Protein AF-A0A1F8S525-F1 (afdb_monomer_lite)

Structure (mmCIF, N/CA/C/O backbone):
data_AF-A0A1F8S525-F1
#
_entry.id   AF-A0A1F8S525-F1
#
loop_
_atom_site.group_PDB
_atom_site.id
_atom_site.type_symbol
_atom_site.label_atom_id
_atom_site.label_alt_id
_atom_site.label_comp_id
_atom_site.label_asym_id
_atom_site.label_entity_id
_atom_site.label_seq_id
_atom_site.pdbx_PDB_ins_code
_atom_site.Cartn_x
_atom_site.Cartn_y
_atom_site.Cartn_z
_atom_site.occupancy
_atom_site.B_iso_or_equiv
_atom_site.auth_seq_id
_atom_site.auth_comp_id
_atom_site.auth_asym_id
_atom_site.auth_atom_id
_atom_site.pdbx_PDB_model_num
ATOM 1 N N . MET A 1 1 ? 7.480 -8.244 -15.196 1.00 78.62 1 MET A N 1
ATOM 2 C CA . MET A 1 1 ? 6.044 -8.592 -15.028 1.00 78.62 1 MET A CA 1
ATOM 3 C C . MET A 1 1 ? 5.731 -9.555 -13.880 1.00 78.62 1 MET A C 1
ATOM 5 O O . MET A 1 1 ? 5.263 -9.044 -12.879 1.00 78.62 1 MET A O 1
ATOM 9 N N . ALA A 1 2 ? 6.035 -10.864 -13.920 1.00 89.88 2 ALA A N 1
ATOM 10 C CA . ALA A 1 2 ? 5.573 -11.820 -12.881 1.00 89.88 2 ALA A CA 1
ATOM 11 C C . ALA A 1 2 ? 5.857 -11.414 -11.414 1.00 89.88 2 ALA A C 1
ATOM 13 O O . ALA A 1 2 ? 5.048 -11.654 -10.525 1.00 89.88 2 ALA A O 1
ATOM 14 N N . ARG A 1 3 ? 6.999 -10.764 -11.148 1.00 90.62 3 ARG A N 1
ATOM 15 C CA . ARG A 1 3 ? 7.300 -10.227 -9.812 1.00 90.62 3 ARG A CA 1
ATOM 16 C C . ARG A 1 3 ? 6.381 -9.067 -9.422 1.00 90.62 3 ARG A C 1
ATOM 18 O O . ARG A 1 3 ? 5.905 -9.045 -8.300 1.00 90.62 3 ARG A O 1
ATOM 25 N N . ALA A 1 4 ? 6.148 -8.120 -10.327 1.00 92.25 4 ALA A N 1
ATOM 26 C CA . ALA A 1 4 ? 5.308 -6.954 -10.059 1.00 92.25 4 ALA A CA 1
ATOM 27 C C . ALA A 1 4 ? 3.854 -7.362 -9.791 1.00 92.25 4 ALA A C 1
ATOM 29 O O . ALA A 1 4 ? 3.239 -6.826 -8.881 1.00 92.25 4 ALA A O 1
ATOM 30 N N . GLU A 1 5 ? 3.344 -8.353 -10.525 1.00 93.94 5 GLU A N 1
ATOM 31 C CA . GLU A 1 5 ? 2.029 -8.958 -10.273 1.00 93.94 5 GLU A CA 1
ATOM 32 C C . GLU A 1 5 ? 1.956 -9.557 -8.862 1.00 93.94 5 GLU A C 1
ATOM 34 O O . GLU A 1 5 ? 1.052 -9.227 -8.104 1.00 93.94 5 GLU A O 1
ATOM 39 N N . ALA A 1 6 ? 2.968 -10.332 -8.456 1.00 96.50 6 ALA A N 1
ATOM 40 C CA . ALA A 1 6 ? 3.019 -10.889 -7.106 1.00 96.50 6 ALA A CA 1
ATOM 41 C C . ALA A 1 6 ? 3.085 -9.812 -6.005 1.00 96.50 6 ALA A C 1
ATOM 43 O O . ALA A 1 6 ? 2.517 -10.008 -4.931 1.00 96.50 6 ALA A O 1
ATOM 44 N N . GLU A 1 7 ? 3.766 -8.683 -6.238 1.00 96.25 7 GLU A N 1
ATOM 45 C CA . GLU A 1 7 ? 3.747 -7.570 -5.279 1.00 96.25 7 GLU A CA 1
ATOM 46 C C . GLU A 1 7 ? 2.380 -6.869 -5.246 1.00 96.25 7 GLU A C 1
ATOM 48 O O . GLU A 1 7 ? 1.914 -6.513 -4.167 1.00 96.25 7 GLU A O 1
ATOM 53 N N . VAL A 1 8 ? 1.699 -6.720 -6.390 1.00 96.25 8 VAL A N 1
ATOM 54 C CA . VAL A 1 8 ? 0.327 -6.186 -6.449 1.00 96.25 8 VAL A CA 1
ATOM 55 C C . VAL A 1 8 ? -0.631 -7.062 -5.640 1.00 96.25 8 VAL A C 1
ATOM 57 O O . VAL A 1 8 ? -1.329 -6.533 -4.777 1.00 96.25 8 VAL A O 1
ATOM 60 N N . ASP A 1 9 ? -0.595 -8.383 -5.824 1.00 97.94 9 ASP A N 1
ATOM 61 C CA . ASP A 1 9 ? -1.442 -9.319 -5.071 1.00 97.94 9 ASP A CA 1
ATOM 62 C C . ASP A 1 9 ? -1.199 -9.213 -3.555 1.00 97.94 9 ASP A C 1
ATOM 64 O O . ASP A 1 9 ? -2.132 -9.233 -2.748 1.00 97.94 9 ASP A O 1
ATOM 68 N N . ARG A 1 10 ? 0.066 -9.060 -3.139 1.00 97.62 10 ARG A N 1
ATOM 69 C CA . ARG A 1 10 ? 0.414 -8.863 -1.722 1.00 97.62 10 ARG A CA 1
ATOM 70 C C . ARG A 1 10 ? -0.110 -7.538 -1.180 1.00 97.62 10 ARG A C 1
ATOM 72 O O . ARG A 1 10 ? -0.592 -7.515 -0.047 1.00 97.62 10 ARG A O 1
ATOM 79 N N . LEU A 1 11 ? -0.009 -6.452 -1.951 1.00 97.69 11 LEU A N 1
ATOM 80 C CA . LEU A 1 11 ? -0.531 -5.139 -1.563 1.00 97.69 11 LEU A CA 1
ATOM 81 C C . LEU A 1 11 ? -2.048 -5.182 -1.368 1.00 97.69 11 LEU A C 1
ATOM 83 O O . LEU A 1 11 ? -2.538 -4.663 -0.366 1.00 97.69 11 LEU A O 1
ATOM 87 N N . GLU A 1 12 ? -2.773 -5.813 -2.294 1.00 97.81 12 GLU A N 1
ATOM 88 C CA . GLU A 1 12 ? -4.225 -5.992 -2.190 1.00 97.81 12 GLU A CA 1
ATOM 89 C C . GLU A 1 12 ? -4.586 -6.819 -0.950 1.00 97.81 12 GLU A C 1
ATOM 91 O O . GLU A 1 12 ? -5.388 -6.373 -0.129 1.00 97.81 12 GLU A O 1
ATOM 96 N N . ALA A 1 13 ? -3.910 -7.952 -0.732 1.00 98.31 13 ALA A N 1
ATOM 97 C CA . ALA A 1 13 ? -4.152 -8.799 0.434 1.00 98.31 13 ALA A CA 1
ATOM 98 C C . ALA A 1 13 ? -3.939 -8.058 1.767 1.00 98.31 13 ALA A C 1
ATOM 100 O O . ALA A 1 13 ? -4.752 -8.186 2.682 1.00 98.31 13 ALA A O 1
ATOM 101 N N . ARG A 1 14 ? -2.872 -7.253 1.897 1.00 98.00 14 ARG A N 1
ATOM 102 C CA . ARG A 1 14 ? -2.639 -6.457 3.118 1.00 98.00 14 ARG A CA 1
ATOM 103 C C . ARG A 1 14 ? -3.725 -5.403 3.334 1.00 98.00 14 ARG A C 1
ATOM 105 O O . ARG A 1 14 ? -4.115 -5.154 4.473 1.00 98.00 14 ARG A O 1
ATOM 112 N N . LEU A 1 15 ? -4.208 -4.778 2.262 1.00 97.50 15 LEU A N 1
ATOM 113 C CA . LEU A 1 15 ? -5.249 -3.761 2.361 1.00 97.50 15 LEU A CA 1
ATOM 114 C C . LEU A 1 15 ? -6.604 -4.374 2.743 1.00 97.50 15 LEU A C 1
ATOM 116 O O . LEU A 1 15 ? -7.311 -3.806 3.576 1.00 97.50 15 LEU A O 1
ATOM 120 N N . ASP A 1 16 ? -6.930 -5.548 2.204 1.00 98.19 16 ASP A N 1
ATOM 121 C CA . ASP A 1 16 ? -8.122 -6.312 2.580 1.00 98.19 16 ASP A CA 1
ATOM 122 C C . ASP A 1 16 ? -8.065 -6.758 4.049 1.00 98.19 16 ASP A C 1
ATOM 124 O O . ASP A 1 16 ? -9.052 -6.625 4.775 1.00 98.19 16 ASP A O 1
ATOM 128 N N . GLU A 1 17 ? -6.905 -7.219 4.529 1.00 98.12 17 GLU A N 1
ATOM 129 C CA . GLU A 1 17 ? -6.699 -7.540 5.947 1.00 98.12 17 GLU A CA 1
ATOM 130 C C . GLU A 1 17 ? -6.904 -6.313 6.848 1.00 98.12 17 GLU A C 1
ATOM 132 O O . GLU A 1 17 ? -7.611 -6.404 7.853 1.00 98.12 17 GLU A O 1
ATOM 137 N N . ALA A 1 18 ? -6.371 -5.143 6.471 1.00 97.62 18 ALA A N 1
ATOM 138 C CA . ALA A 1 18 ? -6.583 -3.902 7.217 1.00 97.62 18 ALA A CA 1
ATOM 139 C C . ALA A 1 18 ? -8.069 -3.497 7.260 1.00 97.62 18 ALA A C 1
ATOM 141 O O . ALA A 1 18 ? -8.567 -3.051 8.296 1.00 97.62 18 ALA A O 1
ATOM 142 N N . GLN A 1 19 ? -8.813 -3.679 6.163 1.00 97.62 19 GLN A N 1
ATOM 143 C CA . GLN A 1 19 ? -10.257 -3.425 6.137 1.00 97.62 19 GLN A CA 1
ATOM 144 C C . GLN A 1 19 ? -11.030 -4.379 7.050 1.00 97.62 19 GLN A C 1
ATOM 146 O O . GLN A 1 19 ? -11.893 -3.933 7.810 1.00 97.62 19 GLN A O 1
ATOM 151 N N . GLN A 1 20 ? -10.724 -5.677 6.991 1.00 97.94 20 GLN A N 1
ATOM 152 C CA . GLN A 1 20 ? -11.364 -6.695 7.827 1.00 97.94 20 GLN A CA 1
ATOM 153 C C . GLN A 1 20 ? -11.078 -6.448 9.312 1.00 97.94 20 GLN A C 1
ATOM 155 O O . GLN A 1 20 ? -12.008 -6.428 10.121 1.00 97.94 20 GLN A O 1
ATOM 160 N N . ALA A 1 21 ? -9.821 -6.171 9.663 1.00 97.62 21 ALA A N 1
ATOM 161 C CA . ALA A 1 21 ? -9.417 -5.821 11.020 1.00 97.62 21 ALA A CA 1
ATOM 162 C C . ALA A 1 21 ? -10.109 -4.539 11.509 1.00 97.62 21 ALA A C 1
ATOM 164 O O . ALA A 1 21 ? -10.623 -4.496 12.628 1.00 97.62 21 ALA A O 1
ATOM 165 N N . SER A 1 22 ? -10.221 -3.516 10.653 1.00 96.88 22 SER A N 1
ATOM 166 C CA . SER A 1 22 ? -10.941 -2.282 10.984 1.00 96.88 22 SER A CA 1
ATOM 167 C C . SER A 1 22 ? -12.427 -2.541 11.229 1.00 96.88 22 SER A C 1
ATOM 169 O O . SER A 1 22 ? -12.989 -1.961 12.155 1.00 96.88 22 SER A O 1
ATOM 171 N N . ALA A 1 23 ? -13.065 -3.405 10.435 1.00 96.50 23 ALA A N 1
ATOM 172 C CA . ALA A 1 23 ? -14.464 -3.786 10.627 1.00 96.50 23 ALA A CA 1
ATOM 173 C C . ALA A 1 23 ? -14.679 -4.587 11.924 1.00 96.50 23 ALA A C 1
ATOM 175 O O . ALA A 1 23 ? -15.724 -4.453 12.560 1.00 96.50 23 ALA A O 1
ATOM 176 N N . ALA A 1 24 ? -13.684 -5.375 12.339 1.00 96.94 24 ALA A N 1
ATOM 177 C CA . ALA A 1 24 ? -13.673 -6.089 13.615 1.00 96.94 24 ALA A CA 1
ATOM 178 C C . ALA A 1 24 ? -13.308 -5.196 14.821 1.00 96.94 24 ALA A C 1
ATOM 180 O O . ALA A 1 24 ? -13.460 -5.623 15.964 1.00 96.94 24 ALA A O 1
ATOM 181 N N . GLY A 1 25 ? -12.832 -3.966 14.587 1.00 95.94 25 GLY A N 1
ATOM 182 C CA . GLY A 1 25 ? -12.329 -3.071 15.633 1.00 95.94 25 GLY A CA 1
ATOM 183 C C . GLY A 1 25 ? -10.963 -3.476 16.203 1.00 95.94 25 GLY A C 1
ATOM 184 O O . GLY A 1 25 ? -10.574 -2.969 17.255 1.00 95.94 25 GLY A O 1
ATOM 185 N N . ASP A 1 26 ? -10.231 -4.365 15.527 1.00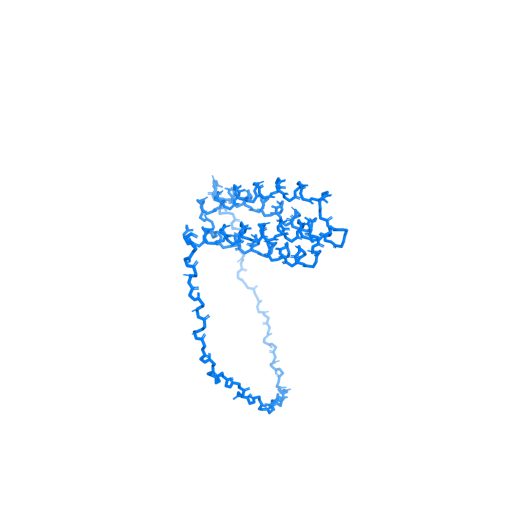 97.81 26 ASP A N 1
ATOM 186 C CA . ASP A 1 26 ? -8.910 -4.832 15.948 1.00 97.81 26 ASP A CA 1
ATOM 187 C C . ASP A 1 26 ? -7.826 -3.844 15.501 1.00 97.81 26 ASP A C 1
ATOM 189 O O . ASP A 1 26 ? -7.276 -3.922 14.402 1.00 97.81 26 ASP A O 1
ATOM 193 N N . ALA A 1 27 ? -7.534 -2.875 16.367 1.00 97.19 27 ALA A N 1
ATOM 194 C CA . ALA A 1 27 ? -6.560 -1.829 16.080 1.00 97.19 27 ALA A CA 1
ATOM 195 C C . ALA A 1 27 ? -5.144 -2.376 15.821 1.00 97.19 27 ALA A C 1
ATOM 197 O O . ALA A 1 27 ? -4.452 -1.849 14.953 1.00 97.19 27 ALA A O 1
ATOM 198 N N . ALA A 1 28 ? -4.729 -3.426 16.537 1.00 97.69 28 ALA A N 1
ATOM 199 C CA . ALA A 1 28 ? -3.386 -3.989 16.413 1.00 97.69 28 ALA A CA 1
ATOM 200 C C . ALA A 1 28 ? -3.216 -4.727 15.080 1.00 97.69 28 ALA A C 1
ATOM 202 O O . ALA A 1 28 ? -2.188 -4.589 14.419 1.00 97.69 28 ALA A O 1
ATOM 203 N N . ALA A 1 29 ? -4.243 -5.463 14.646 1.00 97.75 29 ALA A N 1
ATOM 204 C CA . ALA A 1 29 ? -4.236 -6.099 13.333 1.00 97.75 29 ALA A CA 1
ATOM 205 C C . ALA A 1 29 ? -4.260 -5.069 12.189 1.00 97.75 29 ALA A C 1
ATOM 207 O O . ALA A 1 29 ? -3.553 -5.254 11.199 1.00 97.75 29 ALA A O 1
ATOM 208 N N . VAL A 1 30 ? -5.005 -3.959 12.330 1.00 98.12 30 VAL A N 1
ATOM 209 C CA . VAL A 1 30 ? -4.962 -2.849 11.356 1.00 98.12 30 VAL A CA 1
ATOM 210 C C . VAL A 1 30 ? -3.550 -2.272 11.256 1.00 98.12 30 VAL A C 1
ATOM 212 O O . VAL A 1 30 ? -3.035 -2.113 10.152 1.00 98.12 30 VAL A O 1
ATOM 215 N N . GLU A 1 31 ? -2.921 -1.964 12.389 1.00 97.69 31 GLU A N 1
ATOM 216 C CA . GLU A 1 31 ? -1.569 -1.403 12.436 1.00 97.69 31 GLU A CA 1
ATOM 217 C C . GLU A 1 31 ? -0.548 -2.329 11.764 1.00 97.69 31 GLU A C 1
ATOM 219 O O . GLU A 1 31 ? 0.145 -1.902 10.840 1.00 97.69 31 GLU A O 1
ATOM 224 N N . ALA A 1 32 ? -0.535 -3.612 12.134 1.00 98.19 32 ALA A N 1
ATOM 225 C CA . ALA A 1 32 ? 0.370 -4.599 11.551 1.00 98.19 32 ALA A CA 1
ATOM 226 C C . ALA A 1 32 ? 0.167 -4.765 10.032 1.00 98.19 32 ALA A C 1
ATOM 228 O O . ALA A 1 32 ? 1.135 -4.858 9.273 1.00 98.19 32 ALA A O 1
ATOM 229 N N . ALA A 1 33 ? -1.086 -4.774 9.565 1.00 98.19 33 ALA A N 1
ATOM 230 C CA . ALA A 1 33 ? -1.392 -4.872 8.141 1.00 98.19 33 ALA A CA 1
ATOM 231 C C . ALA A 1 33 ? -0.913 -3.635 7.358 1.00 98.19 33 ALA A C 1
ATOM 233 O O . ALA A 1 33 ? -0.350 -3.777 6.270 1.00 98.19 33 ALA A O 1
ATOM 234 N N . LEU A 1 34 ? -1.087 -2.431 7.916 1.00 98.00 34 LEU A N 1
ATOM 235 C CA . LEU A 1 34 ? -0.678 -1.169 7.289 1.00 98.00 34 LEU A CA 1
ATOM 236 C C . LEU A 1 34 ? 0.843 -0.951 7.306 1.00 98.00 34 LEU A C 1
ATOM 238 O O . LEU A 1 34 ? 1.399 -0.385 6.358 1.00 98.00 34 LEU A O 1
ATOM 242 N N . GLU A 1 35 ? 1.534 -1.426 8.341 1.00 97.75 35 GLU A N 1
ATOM 243 C CA . GLU A 1 35 ? 2.998 -1.442 8.382 1.00 97.75 35 GLU A CA 1
ATOM 244 C C . GLU A 1 35 ? 3.558 -2.360 7.286 1.00 97.75 35 GLU A C 1
ATOM 246 O O . GLU A 1 35 ? 4.379 -1.932 6.469 1.00 97.75 35 GLU A O 1
ATOM 251 N N . ALA A 1 36 ? 3.043 -3.591 7.193 1.00 98.31 36 ALA A N 1
ATOM 252 C CA . ALA A 1 36 ? 3.443 -4.538 6.155 1.00 98.31 36 ALA A CA 1
ATOM 253 C C . ALA A 1 36 ? 3.135 -4.011 4.743 1.00 98.31 36 ALA A C 1
ATOM 255 O O . ALA A 1 36 ? 3.977 -4.116 3.850 1.00 98.31 36 ALA A O 1
ATOM 256 N N . TYR A 1 37 ? 1.965 -3.390 4.552 1.00 98.25 37 TYR A N 1
ATOM 257 C CA . TYR A 1 37 ? 1.610 -2.700 3.311 1.00 98.25 37 TYR A CA 1
ATOM 258 C C . TYR A 1 37 ? 2.676 -1.665 2.919 1.00 98.25 37 TYR A C 1
ATOM 260 O O . TYR A 1 37 ? 3.156 -1.675 1.787 1.00 98.25 37 TYR A O 1
ATOM 268 N N . SER A 1 38 ? 3.092 -0.813 3.859 1.00 97.38 38 SER A N 1
ATOM 269 C CA . SER A 1 38 ? 4.073 0.248 3.599 1.00 97.38 38 SER A CA 1
ATOM 270 C C . SER A 1 38 ? 5.438 -0.318 3.181 1.00 97.38 38 SER A C 1
ATOM 272 O O . SER A 1 38 ? 6.050 0.200 2.247 1.00 97.38 38 SER A O 1
ATOM 274 N N . SER A 1 39 ? 5.888 -1.416 3.805 1.00 97.69 39 SER A N 1
ATOM 275 C CA . SER A 1 39 ? 7.123 -2.115 3.405 1.00 97.69 39 SER A CA 1
ATOM 276 C C . SER A 1 39 ? 7.030 -2.665 1.981 1.00 97.69 39 SER A C 1
ATOM 278 O O . SER A 1 39 ? 7.925 -2.431 1.168 1.00 97.69 39 SER A O 1
ATOM 280 N N . ILE A 1 40 ? 5.922 -3.335 1.645 1.00 97.44 40 ILE A N 1
ATOM 281 C CA . ILE A 1 40 ? 5.726 -3.925 0.313 1.00 97.44 40 ILE A CA 1
ATOM 282 C C . ILE A 1 40 ? 5.677 -2.837 -0.764 1.00 97.44 40 ILE A C 1
ATOM 284 O O . ILE A 1 40 ? 6.242 -3.032 -1.835 1.00 97.44 40 ILE A O 1
ATOM 288 N N . VAL A 1 41 ? 5.068 -1.674 -0.497 1.00 97.06 41 VAL A N 1
ATOM 289 C CA . VAL A 1 41 ? 5.072 -0.546 -1.447 1.00 97.06 41 VAL A CA 1
ATOM 290 C C . VAL A 1 41 ? 6.508 -0.137 -1.796 1.00 97.06 41 VAL A C 1
ATOM 292 O O . VAL A 1 41 ? 6.842 -0.008 -2.973 1.00 97.06 41 VAL A O 1
ATOM 295 N N . ILE A 1 42 ? 7.373 0.019 -0.791 1.00 95.50 42 ILE A N 1
ATOM 296 C CA . ILE A 1 42 ? 8.781 0.399 -0.988 1.00 95.50 42 ILE A CA 1
ATOM 297 C C . ILE A 1 42 ? 9.527 -0.682 -1.783 1.00 95.50 42 ILE A C 1
ATOM 299 O O . ILE A 1 42 ? 10.257 -0.375 -2.729 1.00 95.50 42 ILE A O 1
ATOM 303 N N . GLU A 1 43 ? 9.325 -1.953 -1.431 1.00 95.19 43 GLU A N 1
ATOM 304 C CA . GLU A 1 43 ? 9.935 -3.092 -2.120 1.00 95.19 43 GLU A CA 1
ATOM 305 C C . GLU A 1 43 ? 9.466 -3.223 -3.573 1.00 95.19 43 GLU A C 1
ATOM 307 O O . GLU A 1 43 ? 10.279 -3.513 -4.453 1.00 95.19 43 GLU A O 1
ATOM 312 N N . ALA A 1 44 ? 8.184 -2.975 -3.846 1.00 95.38 44 ALA A N 1
ATOM 313 C CA . ALA A 1 44 ? 7.608 -3.023 -5.184 1.00 95.38 44 ALA A C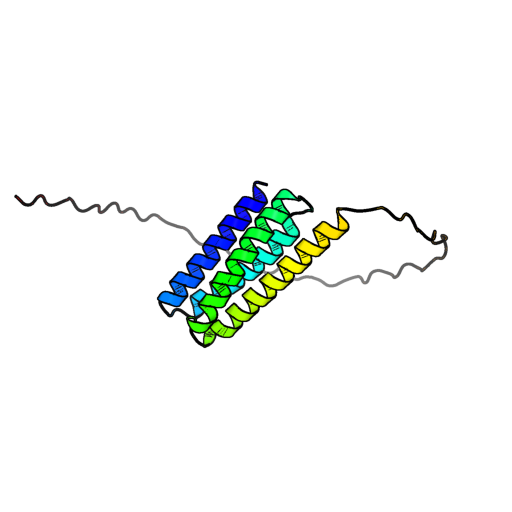A 1
ATOM 314 C C . ALA A 1 44 ? 8.211 -1.936 -6.083 1.00 95.38 44 ALA A C 1
ATOM 316 O O . ALA A 1 44 ? 8.656 -2.234 -7.195 1.00 95.38 44 ALA A O 1
ATOM 317 N N . VAL A 1 45 ? 8.299 -0.695 -5.587 1.00 94.62 45 VAL A N 1
ATOM 318 C CA . VAL A 1 45 ? 8.925 0.419 -6.320 1.00 94.62 45 VAL A CA 1
ATOM 319 C C . VAL A 1 45 ? 10.391 0.109 -6.615 1.00 94.62 45 VAL A C 1
ATOM 321 O O . VAL A 1 45 ? 10.806 0.176 -7.774 1.00 94.62 45 VAL A O 1
ATOM 324 N N . ALA A 1 46 ? 11.164 -0.310 -5.609 1.00 92.75 46 ALA A N 1
ATOM 325 C CA . ALA A 1 46 ? 12.571 -0.672 -5.787 1.00 92.75 46 ALA A CA 1
ATOM 326 C C . ALA A 1 46 ? 12.755 -1.879 -6.728 1.00 92.75 46 ALA A C 1
ATOM 328 O O . ALA A 1 46 ? 13.697 -1.931 -7.520 1.00 92.75 46 ALA A O 1
ATOM 329 N N . GLY A 1 47 ? 11.842 -2.849 -6.659 1.00 91.56 47 GLY A N 1
ATOM 330 C CA . GLY A 1 47 ? 11.845 -4.071 -7.457 1.00 91.56 47 GLY A CA 1
ATOM 331 C C . GLY A 1 47 ? 11.388 -3.8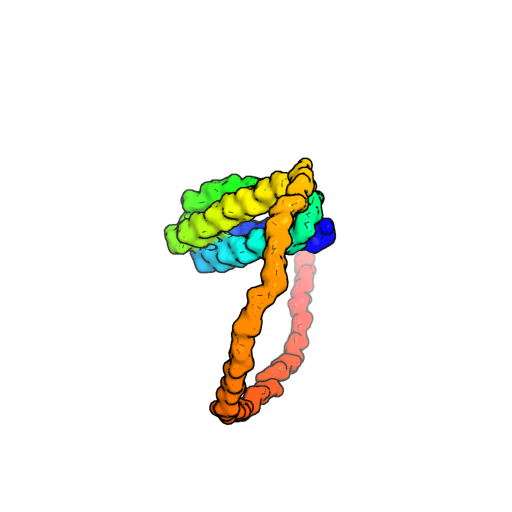93 -8.905 1.00 91.56 47 GLY A C 1
ATOM 332 O O . GLY A 1 47 ? 11.615 -4.798 -9.709 1.00 91.56 47 GLY A O 1
ATOM 333 N N . SER A 1 48 ? 10.785 -2.751 -9.257 1.00 91.38 48 SER A N 1
ATOM 334 C CA . SER A 1 48 ? 10.335 -2.452 -10.625 1.00 91.38 48 SER A CA 1
ATOM 335 C C . SER A 1 48 ? 11.495 -2.375 -11.625 1.00 91.38 48 SER A C 1
ATOM 337 O O . SER A 1 48 ? 11.304 -2.657 -12.805 1.00 91.38 48 SER A O 1
ATOM 339 N N . GLY A 1 49 ? 12.710 -2.040 -11.168 1.00 82.75 49 GLY A N 1
ATOM 340 C CA . GLY A 1 49 ? 13.941 -2.126 -11.964 1.00 82.75 49 GLY A CA 1
ATOM 341 C C . GLY A 1 49 ? 13.926 -1.326 -13.272 1.00 82.75 49 GLY A C 1
ATOM 342 O O . GLY A 1 49 ? 14.680 -1.651 -14.186 1.00 82.75 49 GLY A O 1
ATOM 343 N N . GLY A 1 50 ? 13.055 -0.319 -13.387 1.00 81.81 50 GLY A N 1
ATOM 344 C CA . GLY A 1 50 ? 12.864 0.450 -14.617 1.00 81.81 50 GLY A CA 1
ATOM 345 C C . GLY A 1 50 ? 12.026 -0.244 -15.699 1.00 81.81 50 GLY A C 1
ATOM 346 O O . GLY A 1 50 ? 11.946 0.291 -16.801 1.00 81.81 50 GLY A O 1
ATOM 347 N N . ASP A 1 51 ? 11.393 -1.391 -15.417 1.00 90.44 51 ASP A N 1
ATOM 348 C CA . ASP A 1 51 ? 10.391 -2.012 -16.299 1.00 90.44 51 ASP A CA 1
ATOM 349 C C . ASP A 1 51 ? 9.151 -1.095 -16.371 1.00 90.44 51 ASP A C 1
ATOM 351 O O . ASP A 1 51 ? 8.430 -0.967 -15.376 1.00 90.44 51 ASP A O 1
ATOM 355 N N . PRO A 1 52 ? 8.865 -0.447 -17.521 1.00 91.25 52 PRO A N 1
ATOM 356 C CA . PRO A 1 52 ? 7.774 0.520 -17.615 1.00 91.25 52 PRO A CA 1
ATOM 357 C C . PRO A 1 52 ? 6.407 -0.102 -17.330 1.00 91.25 52 PRO A C 1
ATOM 359 O O . PRO A 1 52 ? 5.541 0.558 -16.761 1.00 91.25 52 PRO A O 1
ATOM 362 N N . ALA A 1 53 ? 6.208 -1.369 -17.699 1.00 92.81 53 ALA A N 1
ATOM 363 C CA . ALA A 1 53 ? 4.939 -2.047 -17.484 1.00 92.81 53 ALA A CA 1
ATOM 364 C C . ALA A 1 53 ? 4.743 -2.405 -16.002 1.00 92.81 53 ALA A C 1
ATOM 366 O O . ALA A 1 53 ? 3.644 -2.230 -15.476 1.00 92.81 53 ALA A O 1
ATOM 367 N N . ALA A 1 54 ? 5.809 -2.818 -15.306 1.00 94.12 54 ALA A N 1
ATOM 368 C CA . ALA A 1 54 ? 5.782 -3.014 -13.856 1.00 94.12 54 ALA A CA 1
ATOM 369 C C . ALA A 1 54 ? 5.510 -1.699 -13.108 1.00 94.12 54 ALA A C 1
ATOM 371 O O . ALA A 1 54 ? 4.648 -1.661 -12.234 1.00 94.12 54 ALA A O 1
ATOM 372 N N . THR A 1 55 ? 6.197 -0.618 -13.488 1.00 93.81 55 THR A N 1
ATOM 373 C CA . THR A 1 55 ? 6.007 0.729 -12.927 1.00 93.81 55 THR A CA 1
ATOM 374 C C . THR A 1 55 ? 4.558 1.190 -13.057 1.00 93.81 55 THR A C 1
ATOM 376 O O . THR A 1 55 ? 3.961 1.600 -12.066 1.00 93.81 55 THR A O 1
ATOM 379 N N . VAL A 1 56 ? 3.964 1.066 -14.250 1.00 94.62 56 VAL A N 1
ATOM 380 C CA . VAL A 1 56 ? 2.561 1.448 -14.490 1.00 94.62 56 VAL A CA 1
ATOM 381 C C . VAL A 1 56 ? 1.598 0.589 -13.670 1.00 94.62 56 VAL A C 1
ATOM 383 O O . VAL A 1 56 ? 0.651 1.124 -13.097 1.00 94.62 56 VAL A O 1
ATOM 386 N N . ALA A 1 57 ? 1.828 -0.724 -13.584 1.00 95.56 57 ALA A N 1
ATOM 387 C CA . ALA A 1 57 ? 0.980 -1.610 -12.789 1.00 95.56 57 ALA A CA 1
ATOM 388 C C . ALA A 1 57 ? 0.988 -1.216 -11.301 1.00 95.56 57 ALA A C 1
ATOM 390 O O . ALA A 1 57 ? -0.073 -1.071 -10.697 1.00 95.56 57 ALA A O 1
ATOM 391 N N . ILE A 1 58 ? 2.173 -0.974 -10.732 1.00 95.81 58 ILE A N 1
ATOM 392 C CA . ILE A 1 58 ? 2.322 -0.559 -9.331 1.00 95.81 58 ILE A CA 1
ATOM 393 C C . ILE A 1 58 ? 1.682 0.818 -9.106 1.00 95.81 58 ILE A C 1
ATOM 395 O O . ILE A 1 58 ? 0.937 0.992 -8.145 1.00 95.81 58 ILE A O 1
ATOM 399 N N . GLU A 1 59 ? 1.910 1.785 -9.997 1.00 95.88 59 GLU A N 1
ATOM 400 C CA . GLU A 1 59 ? 1.351 3.140 -9.898 1.00 95.88 59 GLU A CA 1
ATOM 401 C C . GLU A 1 59 ? -0.184 3.140 -9.881 1.00 95.88 59 GLU A C 1
ATOM 403 O O . GLU A 1 59 ? -0.800 3.780 -9.023 1.00 95.88 59 GLU A O 1
ATOM 408 N N . VAL A 1 60 ? -0.816 2.398 -10.799 1.00 96.94 60 VAL A N 1
ATOM 409 C CA . VAL A 1 60 ? -2.281 2.274 -10.868 1.00 96.94 60 VAL A CA 1
ATOM 410 C C . VAL A 1 60 ? -2.828 1.661 -9.577 1.00 96.94 60 VAL A C 1
ATOM 412 O O . VAL A 1 60 ? -3.786 2.188 -9.003 1.00 96.94 60 VAL A O 1
ATOM 415 N N . THR A 1 61 ? -2.200 0.590 -9.090 1.00 97.06 61 THR A N 1
ATOM 416 C CA . THR A 1 61 ? -2.599 -0.086 -7.850 1.00 97.06 61 THR A CA 1
ATOM 417 C C . THR A 1 61 ? -2.461 0.833 -6.636 1.00 97.06 61 THR A C 1
ATOM 419 O O . THR A 1 61 ? -3.428 1.019 -5.895 1.00 97.06 61 THR A O 1
ATOM 422 N N . VAL A 1 62 ? -1.306 1.479 -6.449 1.00 97.25 62 VAL A N 1
ATOM 423 C CA . VAL A 1 62 ? -1.067 2.386 -5.312 1.00 97.25 62 VAL A CA 1
ATOM 424 C C . VAL A 1 62 ? -2.022 3.583 -5.353 1.00 97.25 62 VAL A C 1
ATOM 426 O O . VAL A 1 62 ? -2.584 3.952 -4.323 1.00 97.25 62 VAL A O 1
ATOM 429 N N . THR A 1 63 ? -2.308 4.138 -6.536 1.00 97.75 63 THR A N 1
ATOM 430 C CA . THR A 1 63 ? -3.289 5.228 -6.693 1.00 97.75 63 THR A CA 1
ATOM 431 C C . THR A 1 63 ? -4.682 4.808 -6.218 1.00 97.75 63 THR A C 1
ATOM 433 O O . THR A 1 63 ? -5.342 5.545 -5.481 1.00 97.75 63 THR A O 1
ATOM 436 N N . ARG A 1 64 ? -5.134 3.602 -6.585 1.00 97.81 64 ARG A N 1
ATOM 437 C CA . ARG A 1 64 ? -6.405 3.043 -6.097 1.00 97.81 64 ARG A CA 1
ATOM 438 C C . ARG A 1 64 ? -6.381 2.853 -4.579 1.00 97.81 64 ARG A C 1
ATOM 440 O O . ARG A 1 64 ? -7.364 3.169 -3.907 1.00 97.81 64 ARG A O 1
ATOM 447 N N . HIS A 1 65 ? -5.272 2.369 -4.029 1.00 97.81 65 HIS A N 1
ATOM 448 C CA . HIS A 1 65 ? -5.133 2.131 -2.594 1.00 97.81 65 HIS A CA 1
ATOM 449 C C . HIS A 1 65 ? -5.159 3.421 -1.772 1.00 97.81 65 HIS A C 1
ATOM 451 O O . HIS A 1 65 ? -5.770 3.429 -0.708 1.00 97.81 65 HIS A O 1
ATOM 457 N N . VAL A 1 66 ? -4.621 4.538 -2.274 1.00 97.81 66 VAL A N 1
ATOM 458 C CA . VAL A 1 66 ? -4.732 5.851 -1.605 1.00 97.81 66 VAL A CA 1
ATOM 459 C C . VAL A 1 66 ? -6.194 6.243 -1.374 1.00 97.81 66 VAL A C 1
ATOM 461 O O . VAL A 1 66 ? -6.532 6.730 -0.295 1.00 97.81 66 VAL A O 1
ATOM 464 N N . VAL A 1 67 ? -7.090 5.981 -2.332 1.00 97.56 67 VAL A N 1
ATOM 465 C CA . VAL A 1 67 ? -8.531 6.261 -2.177 1.00 97.56 67 VAL A CA 1
ATOM 466 C C . VAL A 1 67 ? -9.132 5.423 -1.046 1.00 97.56 67 VAL A C 1
ATOM 468 O O . VAL A 1 67 ? -9.877 5.938 -0.211 1.00 97.56 67 VAL A O 1
ATOM 471 N N . VAL A 1 68 ? -8.775 4.139 -0.988 1.00 96.75 68 VAL A N 1
ATOM 472 C CA . VAL A 1 68 ? -9.237 3.209 0.050 1.00 96.75 68 VAL A CA 1
ATOM 473 C C . VAL A 1 68 ? -8.702 3.595 1.431 1.00 96.75 68 VAL A C 1
ATOM 475 O O . VAL A 1 68 ? -9.477 3.679 2.382 1.00 96.75 68 VAL A O 1
ATOM 478 N N . LEU A 1 69 ? -7.400 3.869 1.541 1.00 96.88 69 LEU A N 1
ATOM 479 C CA . LEU A 1 69 ? -6.758 4.312 2.779 1.00 96.88 69 LEU A CA 1
ATOM 480 C C . LEU A 1 69 ? -7.380 5.621 3.275 1.00 96.88 69 LEU A C 1
ATOM 482 O O . LEU A 1 69 ? -7.715 5.730 4.448 1.00 96.88 69 LEU A O 1
ATOM 486 N N . THR A 1 70 ? -7.637 6.578 2.380 1.00 97.06 70 THR A N 1
ATOM 487 C CA . THR A 1 70 ? -8.322 7.833 2.729 1.00 97.06 70 THR A CA 1
ATOM 488 C C . THR A 1 70 ? -9.709 7.571 3.320 1.00 97.06 70 THR A C 1
ATOM 490 O O . THR A 1 70 ? -10.056 8.141 4.350 1.00 97.06 70 THR A O 1
ATOM 493 N N . ALA A 1 71 ? -10.489 6.661 2.728 1.00 95.81 71 ALA A N 1
ATOM 494 C CA . ALA A 1 71 ? -11.811 6.298 3.243 1.00 95.81 71 ALA A CA 1
ATOM 495 C C . ALA A 1 71 ? -11.765 5.540 4.586 1.00 95.81 71 ALA A C 1
ATOM 497 O O . ALA A 1 71 ? -12.736 5.566 5.348 1.00 95.81 71 ALA A O 1
ATOM 498 N N . LEU A 1 72 ? -10.658 4.853 4.877 1.00 95.06 72 LEU A N 1
ATOM 499 C CA . LEU A 1 72 ? -10.441 4.127 6.126 1.00 95.06 72 LEU A CA 1
ATOM 500 C C . LEU A 1 72 ? -10.062 5.048 7.297 1.00 95.06 72 LEU A C 1
ATOM 502 O O . LEU A 1 72 ? -10.341 4.678 8.434 1.00 95.06 72 LEU A O 1
ATOM 506 N N . VAL A 1 73 ? -9.500 6.244 7.064 1.00 95.50 73 VAL A N 1
ATOM 507 C CA . VAL A 1 73 ? -9.037 7.165 8.133 1.00 95.50 73 VAL A CA 1
ATOM 508 C C . VAL A 1 73 ? -10.116 7.449 9.184 1.00 95.50 73 VAL A C 1
ATOM 510 O O . VAL A 1 73 ? -9.819 7.524 10.378 1.00 95.50 73 VAL A O 1
ATOM 513 N N . ASP A 1 74 ? -11.373 7.566 8.760 1.00 93.25 74 ASP A N 1
ATOM 514 C CA . ASP A 1 74 ? -12.495 7.846 9.662 1.00 93.25 74 ASP A CA 1
ATOM 515 C C . ASP A 1 74 ? -13.078 6.594 10.331 1.00 93.25 74 ASP A C 1
ATOM 517 O O . ASP A 1 74 ? -13.855 6.704 11.279 1.00 93.25 74 ASP A O 1
ATOM 521 N N . ARG A 1 75 ? -12.708 5.403 9.851 1.00 94.06 75 ARG A N 1
ATOM 522 C CA . ARG A 1 75 ? -13.241 4.107 10.300 1.00 94.06 75 ARG A CA 1
ATOM 523 C C . ARG A 1 75 ? -12.284 3.350 11.210 1.00 94.06 75 ARG A C 1
ATOM 525 O O . ARG A 1 75 ? -12.736 2.514 11.989 1.00 94.06 75 ARG A O 1
ATOM 532 N N . VAL A 1 76 ? -10.985 3.630 11.120 1.00 95.44 76 VAL A N 1
ATOM 533 C CA . VAL A 1 76 ? -9.986 2.957 11.948 1.00 95.44 76 VAL A CA 1
ATOM 534 C C . VAL A 1 76 ? -10.075 3.404 13.415 1.00 95.44 76 VAL A C 1
ATOM 536 O O . VAL A 1 76 ? -10.323 4.584 13.703 1.00 95.44 76 VAL A O 1
ATOM 539 N N . PRO A 1 77 ? -9.839 2.486 14.371 1.00 92.50 77 PRO A N 1
ATOM 540 C CA . PRO A 1 77 ? -9.700 2.839 15.778 1.00 92.50 77 PRO A CA 1
ATOM 541 C C . PRO A 1 77 ? -8.602 3.888 16.000 1.00 92.50 77 PRO A C 1
ATOM 543 O O . PRO A 1 77 ? -7.603 3.915 15.284 1.00 92.50 77 PRO A O 1
ATOM 546 N N . ALA A 1 78 ? -8.753 4.726 17.033 1.00 94.69 78 ALA A N 1
ATOM 547 C CA . ALA A 1 78 ? -7.793 5.791 17.340 1.00 94.69 78 ALA A CA 1
ATOM 548 C C . ALA A 1 78 ? -6.319 5.327 17.422 1.00 94.69 78 ALA A C 1
ATOM 550 O O . ALA A 1 78 ? -5.484 6.033 16.859 1.00 94.69 78 ALA A O 1
ATOM 551 N N . PRO A 1 79 ? -5.986 4.162 18.023 1.00 94.69 79 PRO A N 1
ATOM 552 C CA . PRO A 1 79 ? -4.604 3.676 18.059 1.00 94.69 79 PRO A CA 1
ATOM 553 C C . PRO A 1 79 ? -3.996 3.419 16.671 1.00 94.69 79 PRO A C 1
ATOM 555 O O . PRO A 1 79 ? -2.815 3.658 16.475 1.00 94.69 79 PRO A O 1
ATOM 558 N N . ALA A 1 80 ? -4.801 3.023 15.680 1.00 96.19 80 ALA A N 1
ATOM 559 C CA . ALA A 1 80 ? -4.330 2.711 14.328 1.00 96.19 80 ALA A CA 1
ATOM 560 C C . ALA A 1 80 ? -4.255 3.940 13.394 1.00 96.19 80 ALA A C 1
ATOM 562 O O . ALA A 1 80 ? -3.889 3.819 12.222 1.00 96.19 80 ALA A O 1
ATOM 563 N N . ARG A 1 81 ? -4.611 5.142 13.880 1.00 94.94 81 ARG A N 1
ATOM 564 C CA . ARG A 1 81 ? -4.630 6.369 13.058 1.00 94.94 81 ARG A CA 1
ATOM 565 C C . ARG A 1 81 ? -3.245 6.793 12.571 1.00 94.94 81 ARG A C 1
ATOM 567 O O . ARG A 1 81 ? -3.138 7.368 11.493 1.00 94.94 81 ARG A O 1
ATOM 574 N N . GLU A 1 82 ? -2.198 6.529 13.341 1.00 96.31 82 GLU A N 1
ATOM 575 C CA . GLU A 1 82 ? -0.829 6.844 12.925 1.00 96.31 82 GLU A CA 1
ATOM 576 C C . GLU A 1 82 ? -0.375 5.921 11.787 1.00 96.31 82 GLU A C 1
ATOM 578 O O . GLU A 1 82 ? 0.119 6.392 10.762 1.00 96.31 82 GLU A O 1
ATOM 583 N N . ALA A 1 83 ? -0.649 4.619 11.908 1.00 96.94 83 ALA A N 1
ATOM 584 C CA . ALA A 1 83 ? -0.307 3.627 10.893 1.00 96.94 83 ALA A CA 1
ATOM 585 C C . ALA A 1 83 ? -0.932 3.950 9.526 1.00 96.94 83 ALA A C 1
ATOM 587 O O . ALA A 1 83 ? -0.264 3.853 8.495 1.00 96.94 83 ALA A O 1
ATOM 588 N N . ILE A 1 84 ? -2.189 4.411 9.498 1.00 96.81 84 ILE A N 1
ATOM 589 C CA . ILE A 1 84 ? -2.845 4.786 8.237 1.00 96.81 84 ILE A CA 1
ATOM 590 C C . ILE A 1 84 ? -2.288 6.071 7.622 1.00 96.81 84 ILE A C 1
ATOM 592 O O . ILE A 1 84 ? -2.166 6.161 6.401 1.00 96.81 84 ILE A O 1
ATOM 596 N N . GLN A 1 85 ? -1.888 7.046 8.443 1.00 97.50 85 GLN A N 1
ATOM 597 C CA . GLN A 1 85 ? -1.197 8.242 7.957 1.00 97.50 85 GLN A CA 1
ATOM 598 C C . GLN A 1 85 ? 0.173 7.885 7.373 1.00 97.50 85 GLN A C 1
ATOM 600 O O . GLN A 1 85 ? 0.544 8.400 6.317 1.00 97.50 85 GLN A O 1
ATOM 605 N N . ASN A 1 86 ? 0.895 6.958 8.007 1.00 97.12 86 ASN A N 1
ATOM 606 C CA . ASN A 1 86 ? 2.166 6.460 7.495 1.00 97.12 86 ASN A CA 1
ATOM 607 C C . ASN A 1 86 ? 1.997 5.712 6.160 1.00 97.12 86 ASN A C 1
ATOM 609 O O . ASN A 1 86 ? 2.746 5.960 5.214 1.00 97.12 86 ASN A O 1
ATOM 613 N N . ALA A 1 87 ? 0.969 4.868 6.038 1.00 97.31 87 ALA A N 1
ATOM 614 C CA . ALA A 1 87 ? 0.653 4.170 4.791 1.00 97.31 87 ALA A CA 1
ATOM 615 C C . ALA A 1 87 ? 0.299 5.140 3.646 1.00 97.31 87 ALA A C 1
ATOM 617 O O . ALA A 1 87 ? 0.740 4.945 2.509 1.00 97.31 87 ALA A O 1
ATOM 618 N N . LEU A 1 88 ? -0.445 6.217 3.933 1.00 97.56 88 LEU A N 1
ATOM 619 C CA . LEU A 1 88 ? -0.742 7.286 2.968 1.00 97.56 88 LEU A CA 1
ATOM 620 C C . LEU A 1 88 ? 0.513 8.063 2.549 1.00 97.56 88 LEU A C 1
ATOM 622 O O . LEU A 1 88 ? 0.709 8.322 1.359 1.00 97.56 88 LEU A O 1
ATOM 626 N N . SER A 1 89 ? 1.371 8.409 3.510 1.00 97.56 89 SER A N 1
ATOM 627 C CA . SER A 1 89 ? 2.649 9.083 3.250 1.00 97.56 89 SER A CA 1
ATOM 628 C C . SER A 1 89 ? 3.562 8.221 2.372 1.00 97.56 89 SER A C 1
ATOM 630 O O . SER A 1 89 ? 4.048 8.676 1.337 1.00 97.56 89 SER A O 1
ATOM 632 N N . SER A 1 90 ? 3.705 6.938 2.720 1.00 95.81 90 SER A N 1
ATOM 633 C CA . SER A 1 90 ? 4.494 5.964 1.957 1.00 95.81 90 SER A CA 1
ATOM 634 C C . SER A 1 90 ? 3.950 5.771 0.541 1.00 95.81 90 SER A C 1
ATOM 636 O O . SER A 1 90 ? 4.724 5.732 -0.412 1.00 95.81 90 SER A O 1
ATOM 638 N N . SER A 1 91 ? 2.623 5.723 0.382 1.00 95.94 91 SER A N 1
ATOM 639 C CA . SER A 1 91 ? 1.979 5.614 -0.934 1.00 95.94 91 SER A CA 1
ATOM 640 C C . SER A 1 91 ? 2.219 6.856 -1.797 1.00 95.94 91 SER A C 1
ATOM 642 O O . SER A 1 91 ? 2.559 6.727 -2.968 1.00 95.94 91 SER A O 1
ATOM 644 N N . THR A 1 92 ? 2.090 8.058 -1.225 1.00 96.88 92 THR A N 1
ATOM 645 C CA . THR A 1 92 ? 2.357 9.317 -1.945 1.00 96.88 92 THR A CA 1
ATOM 646 C C . THR A 1 92 ? 3.806 9.378 -2.415 1.00 96.88 92 THR A C 1
ATOM 648 O O . THR A 1 92 ? 4.058 9.621 -3.592 1.00 96.88 92 THR A O 1
ATOM 651 N N . LYS A 1 93 ? 4.754 9.065 -1.526 1.00 95.88 93 LYS A N 1
ATOM 652 C CA . LYS A 1 93 ? 6.179 9.037 -1.864 1.00 95.88 93 LYS A CA 1
ATOM 653 C C . LYS A 1 93 ? 6.495 8.016 -2.959 1.00 95.88 93 LYS A C 1
ATOM 655 O O . LYS A 1 93 ? 7.241 8.312 -3.882 1.00 95.88 93 LYS A O 1
ATOM 660 N N . ALA A 1 94 ? 5.893 6.831 -2.895 1.00 95.44 94 ALA A N 1
ATOM 661 C CA . ALA A 1 94 ? 6.052 5.817 -3.930 1.00 95.44 94 ALA A CA 1
ATOM 662 C C . ALA A 1 94 ? 5.561 6.296 -5.305 1.00 95.44 94 ALA A C 1
ATOM 664 O O . ALA A 1 94 ? 6.218 6.041 -6.310 1.00 95.44 94 ALA A O 1
ATOM 665 N N . LEU A 1 95 ? 4.433 7.011 -5.361 1.00 95.75 95 LEU A N 1
ATOM 666 C CA . LEU A 1 95 ? 3.932 7.597 -6.608 1.00 95.75 95 LEU A CA 1
ATOM 667 C C . LEU A 1 95 ? 4.881 8.672 -7.156 1.00 95.75 95 LEU A C 1
ATOM 669 O O . LEU A 1 95 ? 5.122 8.706 -8.362 1.00 95.75 95 LEU A O 1
ATOM 673 N N . GLU A 1 96 ? 5.450 9.511 -6.287 1.00 95.12 96 GLU A N 1
ATOM 674 C CA . GLU A 1 96 ? 6.473 10.496 -6.664 1.00 95.12 96 GLU A CA 1
ATOM 675 C C . GLU A 1 96 ? 7.728 9.812 -7.236 1.00 95.12 96 GLU A C 1
ATOM 677 O O . GLU A 1 96 ? 8.168 10.157 -8.336 1.00 95.12 96 GLU A O 1
ATOM 682 N N . ASP A 1 97 ? 8.248 8.784 -6.559 1.00 93.25 97 ASP A N 1
ATOM 683 C CA . ASP A 1 97 ? 9.432 8.025 -6.988 1.00 93.25 97 ASP A CA 1
ATOM 684 C C . ASP A 1 97 ? 9.211 7.327 -8.351 1.00 93.25 97 ASP A C 1
ATOM 686 O O . ASP A 1 97 ? 10.094 7.317 -9.223 1.00 93.25 97 ASP A O 1
ATOM 690 N N . LEU A 1 98 ? 8.018 6.761 -8.579 1.00 92.00 98 LEU A N 1
ATOM 691 C CA . LEU A 1 98 ? 7.643 6.149 -9.862 1.00 92.00 98 LEU A CA 1
ATOM 692 C C . LEU A 1 98 ? 7.547 7.200 -10.980 1.00 92.00 98 LEU A C 1
ATOM 694 O O . LEU A 1 98 ? 8.004 6.957 -12.104 1.00 92.00 98 LEU A O 1
ATOM 698 N N . ASP A 1 99 ? 7.007 8.386 -10.685 1.00 91.44 99 ASP A N 1
ATOM 699 C CA . ASP A 1 99 ? 6.917 9.488 -11.646 1.00 91.44 99 ASP A CA 1
ATOM 700 C C . ASP A 1 99 ? 8.301 10.024 -12.047 1.00 91.44 99 ASP A C 1
ATOM 702 O O . ASP A 1 99 ? 8.585 10.217 -13.236 1.00 91.44 99 ASP A O 1
ATOM 706 N N . GLU A 1 100 ? 9.209 10.191 -11.082 1.00 88.75 100 GLU A N 1
ATOM 707 C CA . GLU A 1 100 ? 10.602 10.565 -11.345 1.00 88.75 100 GLU A CA 1
ATOM 708 C C . GLU A 1 100 ? 11.332 9.531 -12.208 1.00 88.75 100 GLU A C 1
ATOM 710 O O . GLU A 1 100 ? 12.079 9.890 -13.128 1.00 88.75 100 GLU A O 1
ATOM 715 N N . THR A 1 101 ? 11.098 8.244 -11.944 1.00 86.00 101 THR A N 1
ATOM 716 C CA . THR A 1 101 ? 11.712 7.145 -12.698 1.00 86.00 101 THR A CA 1
ATOM 717 C C . THR A 1 101 ? 11.294 7.182 -14.170 1.00 86.00 101 THR A C 1
ATOM 719 O O . THR A 1 101 ? 12.141 7.039 -15.057 1.00 86.00 101 THR A O 1
ATOM 722 N N . ARG A 1 102 ? 10.019 7.477 -14.461 1.00 82.94 102 ARG A N 1
ATOM 723 C CA . ARG A 1 102 ? 9.538 7.659 -15.843 1.00 82.94 102 ARG A CA 1
ATOM 724 C C . ARG A 1 102 ? 10.180 8.858 -16.534 1.00 82.94 102 ARG A C 1
ATOM 726 O O . ARG A 1 102 ? 10.561 8.751 -17.700 1.00 82.94 102 ARG A O 1
ATOM 733 N N . LYS A 1 103 ? 10.341 9.985 -15.831 1.00 82.25 103 LYS A N 1
ATOM 734 C CA . LYS A 1 103 ? 10.985 11.189 -16.389 1.00 82.25 103 LYS A CA 1
ATOM 735 C C . LYS A 1 103 ? 12.446 10.934 -16.762 1.00 82.25 103 LYS A C 1
ATOM 737 O O . LYS A 1 103 ? 12.873 11.359 -17.832 1.00 82.25 103 LYS A O 1
ATOM 742 N N . LYS A 1 104 ? 13.196 10.194 -15.935 1.00 73.12 104 LYS A N 1
ATOM 743 C CA . LYS A 1 104 ? 14.593 9.814 -16.227 1.00 73.12 104 LYS A CA 1
ATOM 744 C C . LYS A 1 104 ? 14.722 8.823 -17.391 1.00 73.12 104 LYS A C 1
ATOM 746 O O . LYS A 1 104 ? 15.730 8.847 -18.089 1.00 73.12 104 LYS A O 1
ATOM 751 N N . GLY A 1 105 ? 13.716 7.980 -17.627 1.00 64.12 105 GLY A N 1
ATOM 752 C CA . GLY A 1 105 ? 13.732 6.978 -18.699 1.00 64.12 105 GLY A CA 1
ATOM 753 C C . GLY A 1 105 ? 13.413 7.497 -20.109 1.00 64.12 105 GLY A C 1
ATOM 754 O O . GLY A 1 105 ? 13.611 6.755 -21.068 1.00 64.12 105 GLY A O 1
ATOM 755 N N . SER A 1 106 ? 12.928 8.739 -20.263 1.00 53.94 106 SER A N 1
ATOM 756 C CA . SER A 1 106 ? 12.285 9.197 -21.511 1.00 53.94 106 SER A CA 1
ATOM 757 C C . SER A 1 106 ? 13.009 10.321 -22.276 1.00 53.94 106 SER A C 1
ATOM 759 O O . SER A 1 106 ? 12.478 10.830 -23.261 1.00 53.94 106 SER A O 1
ATOM 761 N N . GLY A 1 107 ? 14.230 10.721 -21.900 1.00 49.72 107 GLY A N 1
ATOM 762 C CA . GLY A 1 107 ? 14.916 11.773 -22.660 1.00 49.72 107 GLY A CA 1
ATOM 763 C C . GLY A 1 107 ? 16.377 12.019 -22.311 1.00 49.72 107 GLY A C 1
ATOM 764 O O . GLY A 1 107 ? 16.673 12.579 -21.266 1.00 49.72 107 GLY A O 1
ATOM 765 N N . GLY A 1 108 ? 17.253 11.703 -23.270 1.00 45.34 108 GLY A N 1
ATOM 766 C CA . GLY A 1 108 ? 18.480 12.457 -23.541 1.00 45.34 108 GLY A CA 1
ATOM 767 C C . GLY A 1 108 ? 19.647 12.224 -22.586 1.00 45.34 108 GLY A C 1
ATOM 768 O O . GLY A 1 108 ? 19.670 12.718 -21.465 1.00 45.34 108 GLY A O 1
ATOM 769 N N . GLY A 1 109 ? 20.687 11.551 -23.080 1.00 50.62 109 GLY A N 1
ATOM 770 C CA . GLY A 1 109 ? 22.004 11.678 -22.476 1.00 50.62 109 GLY A CA 1
ATOM 771 C C . GLY A 1 109 ? 22.468 13.136 -22.464 1.00 50.62 109 GLY A C 1
ATOM 772 O O . GLY A 1 109 ? 22.197 13.885 -23.399 1.00 50.62 109 GLY A O 1
ATOM 773 N N . ASN A 1 110 ? 23.229 13.489 -21.434 1.00 41.59 110 ASN A N 1
ATOM 774 C CA . ASN A 1 110 ? 24.318 14.444 -21.563 1.00 41.59 110 ASN A CA 1
ATOM 775 C C . ASN A 1 110 ? 25.585 13.762 -21.025 1.00 41.59 110 ASN A C 1
ATOM 777 O O . ASN A 1 110 ? 25.668 13.509 -19.822 1.00 41.59 110 ASN A O 1
ATOM 781 N N . PRO A 1 111 ? 26.555 13.426 -21.892 1.00 51.56 111 PRO A N 1
ATOM 782 C CA . PRO A 1 111 ? 27.913 13.104 -21.493 1.00 51.56 111 PRO A CA 1
ATOM 783 C C . PRO A 1 111 ? 28.674 14.418 -21.267 1.00 51.56 111 PRO A C 1
ATOM 785 O O . PRO A 1 111 ? 29.521 14.788 -22.070 1.00 51.56 111 PRO A O 1
ATOM 788 N N . ASP A 1 112 ? 28.359 15.136 -20.191 1.00 46.16 112 ASP A N 1
ATOM 789 C CA . ASP A 1 112 ? 29.256 16.166 -19.655 1.00 46.16 112 ASP A CA 1
ATOM 790 C C . ASP A 1 112 ? 29.915 15.606 -18.401 1.00 46.16 112 ASP A C 1
ATOM 792 O O . ASP A 1 112 ? 29.590 15.907 -17.253 1.00 46.16 112 ASP A O 1
ATOM 796 N N . ASP A 1 113 ? 30.826 14.695 -18.707 1.00 49.47 113 ASP A N 1
ATOM 797 C CA . ASP A 1 113 ? 31.947 14.280 -17.893 1.00 49.47 113 ASP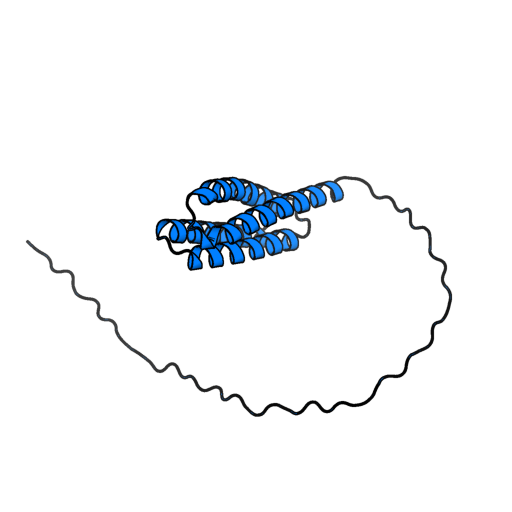 A CA 1
ATOM 798 C C . ASP A 1 113 ? 32.973 15.431 -17.925 1.00 49.47 113 ASP A C 1
ATOM 800 O O . ASP A 1 113 ? 33.600 15.658 -18.965 1.00 49.47 113 ASP A O 1
ATOM 804 N N . PRO A 1 114 ? 33.199 16.201 -16.846 1.00 51.47 114 PRO A N 1
ATOM 805 C CA . PRO A 1 114 ? 34.501 16.801 -16.666 1.00 51.47 114 PRO A CA 1
ATOM 806 C C . PRO A 1 114 ? 35.433 15.686 -16.197 1.00 51.47 114 PRO A C 1
ATOM 808 O O . PRO A 1 114 ? 35.427 15.303 -15.026 1.00 51.47 114 PRO A O 1
ATOM 811 N N . ALA A 1 115 ? 36.247 15.201 -17.137 1.00 50.03 115 ALA A N 1
ATOM 812 C CA . ALA A 1 115 ? 37.383 14.331 -16.884 1.00 50.03 115 ALA A CA 1
ATOM 813 C C . ALA A 1 115 ? 38.130 14.787 -15.620 1.00 50.03 115 ALA A C 1
ATOM 815 O O . ALA A 1 115 ? 38.798 15.824 -15.614 1.00 50.03 115 ALA A O 1
ATOM 816 N N . VAL A 1 116 ? 38.021 14.013 -14.542 1.00 54.44 116 VAL A N 1
ATOM 817 C CA . VAL A 1 116 ? 38.856 14.208 -13.356 1.00 54.44 116 VAL A CA 1
ATOM 818 C C . VAL A 1 116 ? 40.244 13.645 -13.661 1.00 54.44 116 VAL A C 1
ATOM 820 O O . VAL A 1 116 ? 40.371 12.444 -13.915 1.00 54.44 116 VAL A O 1
ATOM 823 N N . PRO A 1 117 ? 41.303 14.476 -13.659 1.00 53.56 117 PRO A N 1
ATOM 824 C CA . PRO A 1 117 ? 42.652 13.995 -13.874 1.00 53.56 117 PRO A CA 1
ATOM 825 C C . PRO A 1 117 ? 43.092 13.116 -12.702 1.00 53.56 117 PRO A C 1
ATOM 827 O O . PRO A 1 117 ? 42.913 13.435 -11.526 1.00 53.56 117 PRO A O 1
ATOM 830 N N . THR A 1 118 ? 43.715 12.003 -13.069 1.00 55.06 118 THR A N 1
ATOM 831 C CA . THR A 1 118 ? 44.535 11.142 -12.223 1.00 55.06 118 THR A CA 1
ATOM 832 C C . THR A 1 118 ? 45.545 11.935 -11.395 1.00 55.06 118 THR A C 1
ATOM 834 O O . THR A 1 118 ? 46.313 12.721 -11.949 1.00 55.06 118 THR A O 1
ATOM 837 N N . GLY A 1 119 ? 45.627 11.612 -10.103 1.00 51.47 119 GLY A N 1
ATOM 838 C CA . GLY A 1 119 ? 46.817 11.844 -9.287 1.00 51.47 119 GLY A CA 1
ATOM 839 C C . GLY A 1 119 ? 46.517 12.428 -7.912 1.00 51.47 119 GLY A C 1
ATOM 840 O O . GLY A 1 119 ? 46.236 13.614 -7.782 1.00 51.47 119 GLY A O 1
ATOM 841 N N . THR A 1 120 ? 46.647 11.624 -6.858 1.00 47.06 120 THR A N 1
ATOM 842 C CA . THR A 1 120 ? 47.803 11.662 -5.938 1.00 47.06 120 THR A CA 1
ATOM 843 C C . THR A 1 120 ? 47.485 10.808 -4.709 1.00 47.06 120 THR A C 1
ATOM 845 O O . THR A 1 120 ? 46.453 10.952 -4.056 1.00 47.06 120 THR A O 1
ATOM 848 N N . ASP A 1 121 ? 48.415 9.903 -4.448 1.00 56.66 121 ASP A N 1
ATOM 849 C CA . ASP A 1 121 ? 48.661 9.076 -3.276 1.00 56.66 121 ASP A CA 1
ATOM 850 C C . ASP A 1 121 ? 48.018 9.514 -1.950 1.00 56.66 121 ASP A C 1
ATOM 852 O O . ASP A 1 121 ? 48.230 10.622 -1.449 1.00 56.66 121 ASP A O 1
ATOM 856 N N . LYS A 1 122 ? 47.358 8.560 -1.279 1.00 59.03 122 LYS A N 1
ATOM 857 C CA . LYS A 1 122 ? 47.242 8.580 0.183 1.00 59.03 122 LYS A CA 1
ATOM 858 C C . LYS A 1 122 ? 47.555 7.201 0.778 1.00 59.03 122 LYS A C 1
ATOM 860 O O . LYS A 1 122 ? 47.090 6.191 0.253 1.00 59.03 122 LYS A O 1
ATOM 865 N N . PRO A 1 123 ? 48.359 7.155 1.855 1.00 54.78 123 PRO A N 1
ATOM 866 C CA . PRO A 1 123 ? 49.058 5.959 2.298 1.00 54.78 123 PRO A CA 1
ATOM 867 C C . PRO A 1 123 ? 48.150 4.977 3.037 1.00 54.78 123 PRO A C 1
ATOM 869 O O . PRO A 1 123 ? 47.206 5.359 3.734 1.00 54.78 123 PRO A O 1
ATOM 872 N N . ALA A 1 124 ? 48.514 3.700 2.912 1.00 57.50 124 ALA A N 1
ATOM 873 C CA . ALA A 1 124 ? 47.956 2.581 3.651 1.00 57.50 124 ALA A CA 1
ATOM 874 C C . ALA A 1 124 ? 47.931 2.865 5.162 1.00 57.50 124 ALA A C 1
ATOM 876 O O . ALA A 1 124 ? 48.966 3.118 5.782 1.00 57.50 124 ALA A O 1
ATOM 877 N N . LYS A 1 125 ? 46.740 2.786 5.765 1.00 62.97 125 LYS A N 1
ATOM 878 C CA . LYS A 1 125 ? 46.595 2.669 7.218 1.00 62.97 125 LYS A CA 1
ATOM 879 C C . LYS A 1 125 ? 46.732 1.193 7.613 1.00 62.97 125 LYS A C 1
ATOM 881 O O . LYS A 1 125 ? 46.077 0.355 6.995 1.00 62.97 125 LYS A O 1
ATOM 886 N N . PRO A 1 126 ? 47.550 0.869 8.627 1.00 61.59 126 PRO A N 1
ATOM 887 C CA . PRO A 1 126 ? 47.733 -0.498 9.091 1.00 61.59 126 PRO A CA 1
ATOM 888 C C . PRO A 1 126 ? 46.477 -1.033 9.787 1.00 61.59 126 PRO A C 1
ATOM 890 O O . PRO A 1 126 ? 45.804 -0.325 10.540 1.00 61.59 126 PRO A O 1
ATOM 893 N N . SER A 1 127 ? 46.204 -2.310 9.530 1.00 57.12 127 SER A N 1
ATOM 894 C CA . SER A 1 127 ? 45.186 -3.128 10.183 1.00 57.12 127 SER A CA 1
ATOM 895 C C . SER A 1 127 ? 45.361 -3.148 11.707 1.00 57.12 127 SER A C 1
ATOM 897 O O . SER A 1 127 ? 46.453 -3.472 12.179 1.00 57.12 127 SER A O 1
ATOM 899 N N . PRO A 1 128 ? 44.308 -2.901 12.505 1.00 64.75 128 PRO A N 1
ATOM 900 C CA . PRO A 1 128 ? 44.305 -3.315 13.897 1.00 64.75 128 PRO A CA 1
ATOM 901 C C . PRO A 1 128 ? 44.074 -4.828 13.971 1.00 64.75 128 PRO A C 1
ATOM 903 O O . PRO A 1 128 ? 43.018 -5.347 13.610 1.00 64.75 128 PRO A O 1
ATOM 906 N N . ALA A 1 129 ? 45.101 -5.528 14.440 1.00 57.56 129 ALA A N 1
ATOM 907 C CA . ALA A 1 129 ? 45.003 -6.888 14.932 1.00 57.56 129 ALA A CA 1
ATOM 908 C C . ALA A 1 129 ? 44.062 -6.968 16.148 1.00 57.56 129 ALA A C 1
ATOM 910 O O . ALA A 1 129 ? 44.030 -6.061 16.978 1.00 57.56 129 ALA A O 1
ATOM 911 N N . GLY A 1 130 ? 43.381 -8.107 16.274 1.00 55.12 130 GLY A N 1
ATOM 912 C CA . GLY A 1 130 ? 42.961 -8.657 17.560 1.00 55.12 130 GLY A CA 1
ATOM 913 C C . GLY A 1 130 ? 41.670 -8.093 18.146 1.00 55.12 130 GLY A C 1
ATOM 914 O O . GLY A 1 130 ? 41.659 -7.050 18.798 1.00 55.12 130 GLY A O 1
ATOM 915 N N . ARG A 1 131 ? 40.597 -8.878 18.033 1.00 57.47 131 ARG A N 1
ATOM 916 C CA . ARG A 1 131 ? 39.751 -9.164 19.193 1.00 57.47 131 ARG A CA 1
ATOM 917 C C . ARG A 1 131 ? 39.032 -10.492 19.000 1.00 57.47 131 ARG A C 1
ATOM 919 O O . ARG A 1 131 ? 38.209 -10.655 18.102 1.00 57.47 131 ARG A O 1
ATOM 926 N N . ASP A 1 132 ? 39.428 -11.423 19.852 1.00 55.59 132 ASP A N 1
ATOM 927 C CA . ASP A 1 132 ? 38.822 -12.712 20.127 1.00 55.59 132 ASP A CA 1
ATOM 928 C C . ASP A 1 132 ? 37.299 -12.608 20.169 1.00 55.59 132 ASP A C 1
ATOM 930 O O . ASP A 1 132 ? 36.724 -11.877 20.979 1.00 55.59 132 ASP A O 1
ATOM 934 N N . ARG A 1 133 ? 36.638 -13.353 19.284 1.00 59.09 133 ARG A N 1
ATOM 935 C CA . ARG A 1 133 ? 35.199 -13.570 19.368 1.00 59.09 133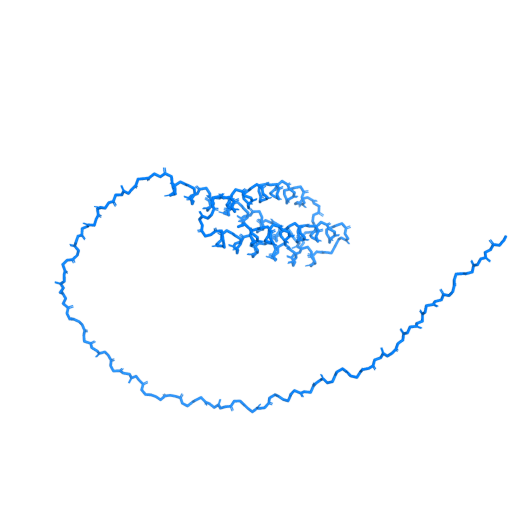 ARG A CA 1
ATOM 936 C C . ARG A 1 133 ? 34.987 -14.892 20.109 1.00 59.09 133 ARG A C 1
ATOM 938 O O . ARG A 1 133 ? 35.286 -15.936 19.531 1.00 59.09 133 ARG A O 1
ATOM 945 N N . PRO A 1 134 ? 34.511 -14.884 21.367 1.00 65.88 134 PRO A N 1
ATOM 946 C CA . PRO A 1 134 ? 34.111 -16.111 22.037 1.00 65.88 134 PRO A CA 1
ATOM 947 C C . PRO A 1 134 ? 32.949 -16.753 21.273 1.00 65.88 134 PRO A C 1
ATOM 949 O O . PRO A 1 134 ? 31.956 -16.101 20.942 1.00 65.88 134 PRO A O 1
ATOM 952 N N . THR A 1 135 ? 33.106 -18.037 20.971 1.00 72.00 135 THR A N 1
ATOM 953 C CA . THR A 1 135 ? 32.074 -18.899 20.398 1.00 72.00 135 THR A CA 1
ATOM 954 C C . THR A 1 135 ? 30.919 -19.023 21.399 1.00 72.00 135 THR A C 1
ATOM 956 O O . THR A 1 135 ? 31.164 -19.440 22.533 1.00 72.00 135 THR A O 1
ATOM 959 N N . PRO A 1 136 ? 29.668 -18.687 21.042 1.00 70.44 136 PRO A N 1
ATOM 960 C CA . PRO A 1 136 ? 28.530 -19.022 21.886 1.00 70.44 136 PRO A CA 1
ATOM 961 C C . PRO A 1 136 ? 28.322 -20.550 21.898 1.00 70.44 136 PRO A C 1
ATOM 963 O O . PRO A 1 136 ? 28.390 -21.182 20.839 1.00 70.44 136 PRO A O 1
ATOM 966 N N . PRO A 1 137 ? 28.081 -21.169 23.066 1.00 66.06 137 PRO A N 1
ATOM 967 C CA . PRO A 1 137 ? 27.745 -22.582 23.147 1.00 66.06 137 PRO A CA 1
ATOM 968 C C . PRO A 1 137 ? 26.303 -22.837 22.686 1.00 66.06 137 PRO A C 1
ATOM 970 O O . PRO A 1 137 ? 25.371 -22.186 23.143 1.00 66.06 137 PRO A O 1
ATOM 973 N N . GLY A 1 138 ? 26.175 -23.817 21.788 1.00 57.34 138 GLY A N 1
ATOM 974 C CA . GLY A 1 138 ? 25.039 -24.720 21.578 1.00 57.34 138 GLY A CA 1
ATOM 975 C C . GLY A 1 138 ? 23.622 -24.196 21.809 1.00 57.34 138 GLY A C 1
ATOM 976 O O . GLY A 1 138 ? 23.133 -24.195 22.936 1.00 57.34 138 GLY A O 1
ATOM 977 N N . TRP A 1 139 ? 22.899 -23.955 20.714 1.00 52.12 139 TRP A N 1
ATOM 978 C CA . TRP A 1 139 ? 21.450 -24.133 20.713 1.00 52.12 139 TRP A CA 1
ATOM 979 C C . TRP A 1 139 ? 21.094 -25.464 20.070 1.00 52.12 139 TRP A C 1
ATOM 981 O O . TRP A 1 139 ? 21.269 -25.694 18.876 1.00 52.12 139 TRP A O 1
ATOM 991 N N . SER A 1 140 ? 20.652 -26.356 20.948 1.00 56.47 140 SER A N 1
ATOM 992 C CA . SER A 1 140 ? 20.003 -27.619 20.667 1.00 56.47 140 SER A CA 1
ATOM 993 C C . SER A 1 140 ? 18.816 -27.416 19.725 1.00 56.47 140 SER A C 1
ATOM 995 O O . SER A 1 140 ? 17.850 -26.743 20.078 1.00 56.47 140 SER A O 1
ATOM 997 N N . ASN A 1 141 ? 18.857 -28.064 18.562 1.00 53.41 141 ASN A N 1
ATOM 998 C CA . ASN A 1 141 ? 17.664 -28.340 17.769 1.00 53.41 141 ASN A CA 1
ATOM 999 C C . ASN A 1 141 ? 16.867 -29.441 18.474 1.00 53.41 141 ASN A C 1
ATOM 1001 O O . ASN A 1 141 ? 17.059 -30.627 18.217 1.00 53.41 141 ASN A O 1
ATOM 1005 N N . GLY A 1 142 ? 16.006 -29.031 19.398 1.00 57.22 142 GLY A N 1
ATOM 1006 C CA . GLY A 1 142 ? 14.931 -29.850 19.933 1.00 57.22 142 GLY A CA 1
ATOM 1007 C C . GLY A 1 142 ? 13.614 -29.174 19.598 1.00 57.22 142 GLY A C 1
ATOM 1008 O O . GLY A 1 142 ? 13.262 -28.199 20.249 1.00 57.22 142 GLY A O 1
ATOM 1009 N N . ASN A 1 143 ? 12.943 -29.653 18.554 1.00 56.94 143 ASN A N 1
ATOM 1010 C CA . ASN A 1 143 ? 11.487 -29.722 18.504 1.00 56.94 143 ASN A CA 1
ATOM 1011 C C . ASN A 1 143 ? 11.078 -30.650 17.360 1.00 56.94 143 ASN A C 1
ATOM 1013 O O . ASN A 1 143 ? 10.949 -30.259 16.201 1.00 56.94 143 ASN A O 1
ATOM 1017 N N . ASP A 1 144 ? 10.904 -31.912 17.743 1.00 58.25 144 ASP A N 1
ATOM 1018 C CA . ASP A 1 144 ? 9.915 -32.824 17.195 1.00 58.25 144 ASP A CA 1
ATOM 1019 C C . ASP A 1 144 ? 8.582 -32.118 16.891 1.00 58.25 144 ASP A C 1
ATOM 1021 O O . ASP A 1 144 ? 8.033 -31.424 17.750 1.00 58.25 144 ASP A O 1
ATOM 1025 N N . PRO A 1 145 ? 7.963 -32.432 15.747 1.00 61.78 145 PRO A N 1
ATOM 1026 C CA . PRO A 1 145 ? 6.531 -32.651 15.717 1.00 61.78 145 PRO A CA 1
ATOM 1027 C C . PRO A 1 145 ? 6.272 -34.151 15.562 1.00 61.78 145 PRO A C 1
ATOM 1029 O O . PRO A 1 145 ? 6.246 -34.701 14.460 1.00 61.78 145 PRO A O 1
ATOM 1032 N N . LYS A 1 146 ? 6.051 -34.815 16.701 1.00 61.56 146 LYS A N 1
ATOM 1033 C CA . LYS A 1 146 ? 5.240 -36.031 16.725 1.00 61.56 146 LYS A CA 1
ATOM 1034 C C . LYS A 1 146 ? 3.815 -35.658 16.326 1.00 61.56 146 LYS A C 1
ATOM 1036 O O . LYS A 1 146 ? 3.169 -34.854 16.986 1.00 61.56 146 LYS A O 1
ATOM 1041 N N . GLU A 1 147 ? 3.377 -36.255 15.228 1.00 55.66 147 GLU A N 1
ATOM 1042 C CA . GLU A 1 147 ? 2.141 -37.029 15.127 1.00 55.66 147 GLU A CA 1
ATOM 1043 C C . GLU A 1 147 ? 0.963 -36.571 16.011 1.00 55.66 147 GLU A C 1
ATOM 1045 O O . GLU A 1 147 ? 0.916 -36.804 17.218 1.00 55.66 147 GLU A O 1
ATOM 1050 N N . SER A 1 148 ? -0.068 -36.015 15.379 1.00 62.44 148 SER A N 1
ATOM 1051 C CA . SER A 1 148 ? -1.441 -36.188 15.851 1.00 62.44 148 SER A CA 1
ATOM 1052 C C . SER A 1 148 ? -2.338 -36.453 14.655 1.00 62.44 148 SER A C 1
ATOM 1054 O O . SER A 1 148 ? -2.701 -35.571 13.881 1.00 62.44 148 SER A O 1
ATOM 1056 N N . GLN A 1 149 ? -2.604 -37.747 14.509 1.00 57.81 149 GLN A N 1
ATOM 1057 C CA . GLN A 1 149 ? -3.716 -38.331 13.786 1.00 57.81 149 GLN A CA 1
ATOM 1058 C C . GLN A 1 149 ? -5.037 -37.730 14.286 1.00 57.81 149 GLN A C 1
ATOM 1060 O O . GLN A 1 149 ? -5.218 -37.542 15.488 1.00 57.81 149 GLN A O 1
ATOM 1065 N N . GLY A 1 150 ? -5.975 -37.511 13.367 1.00 58.22 150 GLY A N 1
ATOM 1066 C CA . GLY A 1 150 ? -7.382 -37.319 13.702 1.00 58.22 150 GLY A CA 1
ATOM 1067 C C . GLY A 1 150 ? -8.230 -36.893 12.503 1.00 58.22 150 GLY A C 1
ATOM 1068 O O . GLY A 1 150 ? -8.352 -35.698 12.251 1.00 58.22 150 GLY A O 1
ATOM 1069 N N . PRO A 1 151 ? -8.832 -37.830 11.751 1.00 64.81 151 PRO A N 1
ATOM 1070 C CA . PRO A 1 151 ? -9.993 -37.543 10.927 1.00 64.81 151 PRO A CA 1
ATOM 1071 C C . PRO A 1 151 ? -11.267 -37.858 11.725 1.00 64.81 151 PRO A C 1
ATOM 1073 O O . PRO A 1 151 ? -11.749 -38.985 11.695 1.00 64.81 151 PRO A O 1
ATOM 1076 N N . ASP A 1 152 ? -11.833 -36.865 12.410 1.00 65.31 152 ASP A N 1
ATOM 1077 C CA . ASP A 1 152 ? -13.213 -36.939 12.906 1.00 65.31 152 ASP A CA 1
ATOM 1078 C C . ASP A 1 152 ? -14.104 -36.101 11.992 1.00 65.31 152 ASP A C 1
ATOM 1080 O O . ASP A 1 152 ? -14.277 -34.895 12.162 1.00 65.31 152 ASP A O 1
ATOM 1084 N N . ASN A 1 153 ? -14.629 -36.762 10.962 1.00 72.00 153 ASN A N 1
ATOM 1085 C CA . ASN A 1 153 ? -15.627 -36.209 10.060 1.00 72.00 153 ASN A CA 1
ATOM 1086 C C . ASN A 1 153 ? -17.007 -36.734 10.496 1.00 72.00 153 ASN A C 1
ATOM 1088 O O . ASN A 1 153 ? -17.297 -37.908 10.247 1.00 72.00 153 ASN A O 1
ATOM 1092 N N . PRO A 1 154 ? -17.859 -35.934 11.165 1.00 70.12 154 PRO A N 1
ATOM 1093 C CA . PRO A 1 154 ? -19.204 -36.366 11.507 1.00 70.12 154 PRO A CA 1
ATOM 1094 C C . PRO A 1 154 ? -20.118 -36.397 10.274 1.00 70.12 154 PRO A C 1
ATOM 1096 O O . PRO A 1 154 ? -20.219 -35.461 9.483 1.00 70.12 154 PRO A O 1
ATOM 1099 N N . GLU A 1 155 ? -20.788 -37.534 10.157 1.00 70.06 155 GLU A N 1
ATOM 1100 C CA . GLU A 1 155 ? -21.783 -37.954 9.175 1.00 70.06 155 GLU A CA 1
ATOM 1101 C C . GLU A 1 155 ? -22.961 -36.959 9.002 1.00 70.06 155 GLU A C 1
ATOM 1103 O O . GLU A 1 155 ? -23.490 -36.445 9.993 1.00 70.06 155 GLU A O 1
ATOM 1108 N N . PRO A 1 156 ? -23.455 -36.705 7.770 1.00 73.06 156 PRO A N 1
ATOM 1109 C CA . PRO A 1 156 ? -24.648 -35.891 7.560 1.00 73.06 156 PRO A CA 1
ATOM 1110 C C . PRO A 1 156 ? -25.923 -36.684 7.887 1.00 73.06 156 PRO A C 1
ATOM 1112 O O . PRO A 1 156 ? -26.371 -37.539 7.119 1.00 73.06 156 PRO A O 1
ATOM 1115 N N . SER A 1 157 ? -26.559 -36.343 9.011 1.00 75.31 157 SER A N 1
ATOM 1116 C CA . SER A 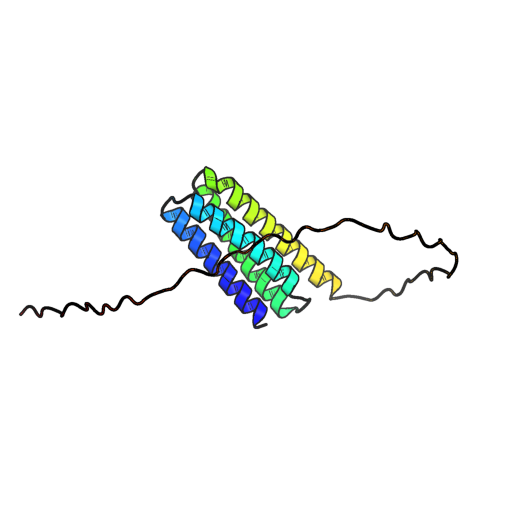1 157 ? -27.924 -36.777 9.329 1.00 75.31 157 SER A CA 1
ATOM 1117 C C . SER A 1 157 ? -28.908 -36.312 8.254 1.00 75.31 157 SER A C 1
ATOM 1119 O O . SER A 1 157 ? -29.223 -35.128 8.131 1.00 75.31 157 SER A O 1
ATOM 1121 N N . LYS A 1 158 ? -29.446 -37.277 7.507 1.00 70.38 158 LYS A N 1
ATOM 1122 C CA . LYS A 1 158 ? -30.646 -37.115 6.686 1.00 70.38 158 LYS A CA 1
ATOM 1123 C C . LYS A 1 158 ? -31.852 -36.981 7.618 1.00 70.38 158 LYS A C 1
ATOM 1125 O O . LYS A 1 158 ? -32.132 -37.899 8.384 1.00 70.38 158 LYS A O 1
ATOM 1130 N N . ARG A 1 159 ? -32.587 -35.871 7.536 1.00 68.62 159 ARG A N 1
ATOM 1131 C CA . ARG A 1 159 ? -33.967 -35.803 8.035 1.00 68.62 159 ARG A CA 1
ATOM 1132 C C . ARG A 1 159 ? -34.920 -35.958 6.854 1.00 68.62 159 ARG A C 1
ATOM 1134 O O . ARG A 1 159 ? -34.813 -35.216 5.880 1.00 68.62 159 ARG A O 1
ATOM 1141 N N . GLN A 1 160 ? -35.765 -36.981 6.956 1.00 71.44 160 GLN A N 1
ATOM 1142 C CA . GLN A 1 160 ? -37.039 -37.096 6.249 1.00 71.44 160 GLN A CA 1
ATOM 1143 C C . GLN A 1 160 ? -38.079 -36.191 6.910 1.00 71.44 160 GLN A C 1
ATOM 1145 O O . GLN A 1 160 ? -37.909 -35.902 8.120 1.00 71.44 160 GLN A O 1
#

Sequence (160 aa):
MARAEAEVDRLEARLDEAQQASAAGDAAAVEAALEAYSSIVIEAVAGSGGDPAATVAIEVTVTRHVVVLTALVDRVPAPAREAIQNALSSSTKALEDLDETRKKGSGGGNPDDPAVPTGTDKPAKPSPAGRDRPTPPGWSNGNDPKESQGPDNPEPSKRQ

Foldseek 3Di:
DVVLVVLLVLLVVLLVQLVVCLVVQNLVSNLVSLVVNLVSLVVQLVVCVLVLVSLVSSLVSLVVVLVSLVVCCVRHDPSNNVSSVSSNVSSVVSNVSSVVSVVVVPDDDDPPDPDDDDDDDDDDDDDDDDDDDDDDDDDDPDDDDDDDDDDPDDDDDDDD

pLDDT: mean 82.33, std 18.13, range [41.59, 98.31]

Secondary structure (DSSP, 8-state):
-HHHHHHHHHHHHHHHHHHHHHHHT-HHHHHHHHHHHHHHHHHHHHHTTT-HHHHHHHHHHHHHHHHHHHHHTTTS-GGGHHHHHHHHHHHHHHHHHHHHHHHHHSS--------PPP----PPPPP------PPPP-----------------------

Radius of gyration: 26.24 Å; chains: 1; bounding box: 86×55×47 Å